Protein AF-E7C3G2-F1 (afdb_monomer_lite)

InterPro domains:
  IPR036866 Ribonuclease Z/Hydroxyacylglutathione hydrolase-like [G3DSA:3.60.15.10] (1-138)
  IPR036866 Ribonuclease Z/Hydroxyacylglutathione hydrolase-like [SSF56281] (2-126)
  IPR052533 Exodeoxyribonuclease WalJ/YycJ-like [PTHR47619] (2-128)

pLDDT: mean 89.15, std 15.75, range [31.81, 98.5]

Radius of gyration: 15.75 Å; chains: 1; bounding box: 35×29×51 Å

Secondary structure (DSSP, 8-state):
--PPPPP-SSS---EEEEEE-BSSTTSB-EEEEEE-S-SS--HHHHHHHHH-SEEEEE--B-HHHHHH-SSS-HHHHHHHTSTTS--BHHHHHHHHHT-SS---SEEEEE---TTT--HHHHHHHHTTT-TTEEEE-TTT--EEE-

Organism: NCBI:txid723552

Foldseek 3Di:
DDQDDDDDDDDDWGWDKDWDFDVDPVTHIAMEIATWQFLDADPVNLVRQQAHQEYEYEQEADLVQLVPDPPDDPVVSCQCNDRRHGHHLVNVLVSLVVRPHGNYPAYEHDNYHPRGHDQVVSQVSCVPVDQRYWYQDPPPRDTHTD

Structure (mmCIF, N/CA/C/O backbone):
data_AF-E7C3G2-F1
#
_entry.id   AF-E7C3G2-F1
#
loop_
_atom_site.group_PDB
_atom_site.id
_atom_site.type_symbol
_atom_site.label_atom_id
_atom_site.label_alt_id
_atom_site.label_comp_id
_atom_site.label_asym_id
_atom_site.label_entity_id
_atom_site.label_seq_id
_atom_site.pdbx_PDB_ins_code
_atom_site.Cartn_x
_atom_site.Cartn_y
_atom_site.Cartn_z
_atom_site.occupancy
_atom_site.B_iso_or_equiv
_atom_site.auth_seq_id
_atom_site.auth_comp_id
_atom_site.auth_asym_id
_atom_site.auth_atom_id
_atom_site.pdbx_PDB_model_num
ATOM 1 N N . MET A 1 1 ? 5.895 5.089 20.216 1.00 38.78 1 MET A N 1
ATOM 2 C CA . MET A 1 1 ? 6.658 4.731 19.001 1.00 38.78 1 MET A CA 1
ATOM 3 C C . MET A 1 1 ? 7.238 3.346 19.215 1.00 38.78 1 MET A C 1
ATOM 5 O O . MET A 1 1 ? 8.152 3.210 20.017 1.00 38.78 1 MET A O 1
ATOM 9 N N . GLN A 1 2 ? 6.663 2.324 18.584 1.00 37.97 2 GLN A N 1
ATOM 10 C CA . GLN A 1 2 ? 7.243 0.983 18.586 1.00 37.97 2 GLN A CA 1
ATOM 11 C C . GLN A 1 2 ? 7.774 0.697 17.177 1.00 37.97 2 GLN A C 1
ATOM 13 O O . GLN A 1 2 ? 6.977 0.385 16.294 1.00 37.97 2 GLN A O 1
ATOM 18 N N . PRO A 1 3 ? 9.087 0.831 16.921 1.00 42.38 3 PRO A N 1
ATOM 19 C CA . PRO A 1 3 ? 9.657 0.220 15.730 1.00 42.38 3 PRO A CA 1
ATOM 20 C C . PRO A 1 3 ? 9.479 -1.297 15.869 1.00 42.38 3 PRO A C 1
ATOM 22 O O . PRO A 1 3 ? 9.863 -1.870 16.889 1.00 42.38 3 PRO A O 1
ATOM 25 N N . PHE A 1 4 ? 8.862 -1.950 14.888 1.00 50.28 4 PHE A N 1
ATOM 26 C CA . PHE A 1 4 ? 8.835 -3.407 14.830 1.00 50.28 4 PHE A CA 1
ATOM 27 C C . PHE A 1 4 ? 9.847 -3.856 13.781 1.00 50.28 4 PHE A C 1
ATOM 29 O O . PHE A 1 4 ? 9.861 -3.354 12.660 1.00 50.28 4 PHE A O 1
ATOM 36 N N . SER A 1 5 ? 10.724 -4.776 14.168 1.00 46.44 5 SER A N 1
ATOM 37 C CA . SER A 1 5 ? 11.719 -5.328 13.258 1.00 46.44 5 SER A CA 1
ATOM 38 C C . SER A 1 5 ? 11.072 -6.380 12.365 1.00 46.44 5 SER A C 1
ATOM 40 O O . SER A 1 5 ? 10.512 -7.363 12.853 1.00 46.44 5 SER A O 1
ATOM 42 N N . VAL A 1 6 ? 11.182 -6.180 11.057 1.00 44.19 6 VAL A N 1
ATOM 43 C CA . VAL A 1 6 ? 11.000 -7.233 10.055 1.00 44.19 6 VAL A CA 1
ATOM 44 C C . VAL A 1 6 ? 12.239 -8.152 10.127 1.00 44.19 6 VAL A C 1
ATOM 46 O O . VAL A 1 6 ? 13.333 -7.644 10.390 1.00 44.19 6 VAL A O 1
ATOM 49 N N . PRO A 1 7 ? 12.105 -9.491 10.016 1.00 36.31 7 PRO A N 1
ATOM 50 C CA . PRO A 1 7 ? 13.225 -10.413 10.212 1.00 36.31 7 PRO A CA 1
ATOM 51 C C . PRO A 1 7 ? 14.378 -10.113 9.253 1.00 36.31 7 PRO A C 1
ATOM 53 O O . PRO A 1 7 ? 14.197 -10.101 8.044 1.00 36.31 7 PRO A O 1
ATOM 56 N N . HIS A 1 8 ? 15.550 -9.877 9.833 1.00 39.25 8 HIS A N 1
ATOM 57 C CA . HIS A 1 8 ? 16.695 -9.241 9.199 1.00 39.25 8 HIS A CA 1
ATOM 58 C C . HIS A 1 8 ? 17.617 -10.281 8.539 1.00 39.25 8 HIS A C 1
ATOM 60 O O . HIS A 1 8 ? 18.254 -11.055 9.253 1.00 39.25 8 HIS A O 1
ATOM 66 N N . ASP A 1 9 ? 17.724 -10.254 7.206 1.00 34.25 9 ASP A N 1
ATOM 67 C CA . ASP A 1 9 ? 18.966 -10.545 6.470 1.00 34.25 9 ASP A CA 1
ATOM 68 C C . ASP A 1 9 ? 18.889 -9.900 5.061 1.00 34.25 9 ASP A C 1
ATOM 70 O O . ASP A 1 9 ? 18.382 -10.502 4.117 1.00 34.25 9 ASP A O 1
ATOM 74 N N . ALA A 1 10 ? 19.404 -8.660 4.964 1.00 31.81 10 ALA A N 1
ATOM 75 C CA . ALA A 1 10 ? 19.549 -7.759 3.797 1.00 31.81 10 ALA A CA 1
ATOM 76 C C . ALA A 1 10 ? 18.492 -6.640 3.599 1.00 31.81 10 ALA A C 1
ATOM 78 O O . ALA A 1 10 ? 17.342 -6.910 3.309 1.00 31.81 10 ALA A O 1
ATOM 79 N N . TYR A 1 11 ? 18.940 -5.368 3.623 1.00 35.94 11 TYR A N 1
ATOM 80 C CA . TYR A 1 11 ? 18.405 -4.235 2.826 1.00 35.94 11 TYR A CA 1
ATOM 81 C C . TYR A 1 11 ? 16.853 -4.089 2.728 1.00 35.94 11 TYR A C 1
ATOM 83 O O . TYR A 1 11 ? 16.332 -3.763 1.662 1.00 35.94 11 TYR A O 1
ATOM 91 N N . ASP A 1 12 ? 16.126 -4.323 3.828 1.00 46.31 12 ASP A N 1
ATOM 92 C CA . ASP A 1 12 ? 14.657 -4.454 3.874 1.00 46.31 12 ASP A CA 1
ATOM 93 C C . ASP A 1 12 ? 13.870 -3.115 3.901 1.00 46.31 12 ASP A C 1
ATOM 95 O O . ASP A 1 12 ? 14.341 -2.127 4.475 1.00 46.31 12 ASP A O 1
ATOM 99 N N . PRO A 1 13 ? 12.637 -3.083 3.348 1.00 53.72 13 PRO A N 1
ATOM 100 C CA . PRO A 1 13 ? 11.714 -1.947 3.405 1.00 53.72 13 PRO A CA 1
ATOM 101 C C . PRO A 1 13 ? 11.361 -1.511 4.824 1.00 53.72 13 PRO A C 1
ATOM 103 O O . PRO A 1 13 ? 11.096 -2.326 5.711 1.00 53.72 13 PRO A O 1
ATOM 106 N N . VAL A 1 14 ? 11.277 -0.196 5.025 1.00 63.62 14 VAL A N 1
ATOM 107 C CA . VAL A 1 14 ? 10.973 0.390 6.330 1.00 63.62 14 VAL A CA 1
ATOM 108 C C . VAL A 1 14 ? 9.462 0.553 6.487 1.00 63.62 14 VAL A C 1
ATOM 110 O O . VAL A 1 14 ? 8.868 1.534 6.045 1.00 63.62 14 VAL A O 1
ATOM 113 N N . GLY A 1 15 ? 8.836 -0.429 7.133 1.00 82.69 15 GLY A N 1
ATOM 114 C CA . GLY A 1 15 ? 7.472 -0.309 7.637 1.00 82.69 15 GLY A CA 1
ATOM 115 C C . GLY A 1 15 ? 7.452 0.366 9.009 1.00 82.69 15 GLY A C 1
ATOM 116 O O . GLY A 1 15 ? 8.134 -0.085 9.927 1.00 82.69 15 GLY A O 1
ATOM 117 N N . PHE A 1 16 ? 6.652 1.414 9.185 1.00 89.62 16 PHE A N 1
ATOM 118 C CA . PHE A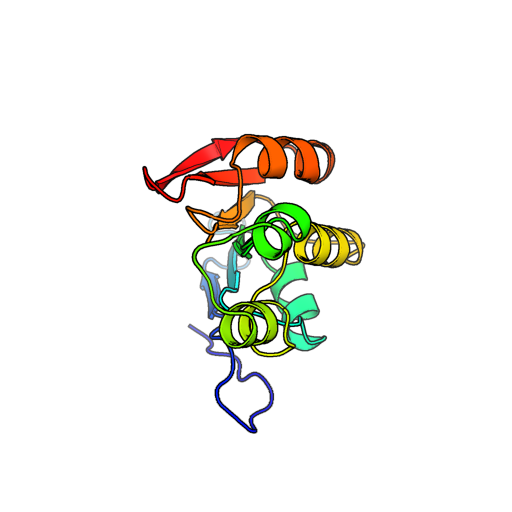 1 16 ? 6.431 2.046 10.485 1.00 89.62 16 PHE A CA 1
ATOM 119 C C . PHE A 1 16 ? 5.017 1.786 10.984 1.00 89.62 16 PHE A C 1
ATOM 121 O O . PHE A 1 16 ? 4.061 1.794 10.213 1.00 89.62 16 PHE A O 1
ATOM 128 N N . TYR A 1 17 ? 4.885 1.595 12.294 1.00 92.88 17 TYR A N 1
ATOM 129 C CA . TYR A 1 17 ? 3.594 1.481 12.953 1.00 92.88 17 TYR A CA 1
ATOM 130 C C . TYR A 1 17 ? 3.545 2.436 14.143 1.00 92.88 17 TYR A C 1
ATOM 132 O O . TYR A 1 17 ? 4.404 2.414 15.032 1.00 92.88 17 TYR A O 1
ATOM 140 N N . PHE A 1 18 ? 2.555 3.315 14.127 1.00 93.94 18 PHE A N 1
ATOM 141 C CA . PHE A 1 18 ? 2.330 4.319 15.151 1.00 93.94 18 PHE A CA 1
ATOM 142 C C . PHE A 1 18 ? 1.013 4.018 15.841 1.00 93.94 18 PHE A C 1
ATOM 144 O O . PHE A 1 18 ? 0.028 3.718 15.179 1.00 93.94 18 PHE A O 1
ATOM 151 N N . GLU A 1 19 ? 1.000 4.147 17.159 1.00 94.69 19 GLU A N 1
ATOM 152 C CA . GLU A 1 19 ? -0.206 4.055 17.973 1.00 94.69 19 GLU A CA 1
ATOM 153 C C . GLU A 1 19 ? -0.259 5.273 18.877 1.00 94.69 19 GLU A C 1
ATOM 155 O O . GLU A 1 19 ? 0.768 5.710 19.414 1.00 94.69 19 GLU A O 1
ATOM 160 N N . TRP A 1 20 ? -1.454 5.830 19.011 1.00 93.31 20 TRP A N 1
ATOM 161 C CA . TRP A 1 20 ? -1.735 6.945 19.898 1.00 93.31 20 TRP A CA 1
ATOM 162 C C . TRP A 1 20 ? -3.168 6.847 20.418 1.00 93.31 20 TRP A C 1
ATOM 164 O O . TRP A 1 20 ? -3.973 6.059 19.927 1.00 93.31 20 TRP A O 1
ATOM 174 N N . GLY A 1 21 ? -3.478 7.651 21.429 1.00 90.94 21 GLY A N 1
ATOM 175 C CA . GLY A 1 21 ? -4.741 7.544 22.151 1.00 90.94 21 GLY A CA 1
ATOM 176 C C . GLY A 1 21 ? -4.666 6.567 23.325 1.00 90.94 21 GLY A C 1
ATOM 177 O O . GLY A 1 21 ? -3.579 6.169 23.751 1.00 90.94 21 GLY A O 1
ATOM 178 N N . GLY A 1 22 ? -5.823 6.229 23.881 1.00 87.31 22 GLY A N 1
ATOM 179 C CA . GLY A 1 22 ? -5.998 5.348 25.030 1.00 87.31 22 GLY A CA 1
ATOM 180 C C . GLY A 1 22 ? -7.286 4.528 24.931 1.00 87.31 22 GLY A C 1
ATOM 181 O O . GLY A 1 22 ? -7.949 4.478 23.899 1.00 87.31 22 GLY A O 1
ATOM 182 N N . GLU A 1 23 ? -7.635 3.838 26.012 1.00 81.81 23 GLU A N 1
ATOM 183 C CA . GLU A 1 23 ? -8.823 2.969 26.051 1.00 81.81 23 GLU A CA 1
ATOM 184 C C . GLU A 1 23 ? -10.092 3.700 26.521 1.00 81.81 23 GLU A C 1
ATOM 186 O O . GLU A 1 23 ? -11.163 3.097 26.608 1.00 81.81 23 GLU A O 1
ATOM 191 N N . ASP A 1 24 ? -9.994 4.993 26.839 1.00 86.81 24 ASP A N 1
ATOM 192 C CA . ASP A 1 24 ? -11.134 5.785 27.288 1.00 86.81 24 ASP A CA 1
ATOM 193 C C . ASP A 1 24 ? -11.954 6.352 26.115 1.00 86.81 24 ASP A C 1
ATOM 195 O O . ASP A 1 24 ? -11.465 6.562 25.005 1.00 86.81 24 ASP A O 1
ATOM 199 N N . LEU A 1 25 ? -13.242 6.601 26.373 1.00 82.12 25 LEU A N 1
ATOM 200 C CA . LEU A 1 25 ? -14.203 7.050 25.359 1.00 82.12 25 LEU A CA 1
ATOM 201 C C . LEU A 1 25 ? -13.876 8.425 24.754 1.00 82.12 25 LEU A C 1
ATOM 203 O O . LEU A 1 25 ? -14.409 8.758 23.697 1.00 82.12 25 LEU A O 1
ATOM 207 N N . PHE A 1 26 ? -13.053 9.234 25.422 1.00 88.00 26 PHE A N 1
ATOM 208 C CA . PHE A 1 26 ? -12.733 10.597 24.999 1.00 88.00 26 PHE A CA 1
ATOM 209 C C . PHE A 1 26 ? -11.408 10.676 24.231 1.00 88.00 26 PHE A C 1
ATOM 211 O O . PHE A 1 26 ? -11.148 11.683 23.573 1.00 88.00 26 PHE A O 1
ATOM 218 N N . ASN A 1 27 ? -10.598 9.619 24.276 1.00 86.81 27 ASN A N 1
ATOM 219 C CA . ASN A 1 27 ? -9.321 9.505 23.594 1.00 86.81 27 ASN A CA 1
ATOM 220 C C . ASN A 1 27 ? -9.150 8.084 23.031 1.00 86.81 27 ASN A C 1
ATOM 222 O O . ASN A 1 27 ? -8.335 7.325 23.552 1.00 86.81 27 ASN A O 1
ATOM 226 N N . PRO A 1 28 ? -9.919 7.697 21.999 1.00 88.44 28 PRO A N 1
ATOM 227 C CA . PRO A 1 28 ? -9.892 6.337 21.477 1.00 88.44 28 PRO A CA 1
ATOM 228 C C . PRO A 1 28 ? -8.521 5.975 20.899 1.00 88.44 28 PRO A C 1
ATOM 230 O O . PRO A 1 28 ? -7.824 6.819 20.334 1.00 88.44 28 PRO A O 1
ATOM 233 N N . LEU A 1 29 ? -8.162 4.696 21.004 1.00 90.31 29 LEU A N 1
ATOM 234 C CA . LEU A 1 29 ? -6.956 4.147 20.397 1.00 90.31 29 LEU A CA 1
ATOM 235 C C . LEU A 1 29 ? -7.032 4.255 18.867 1.00 90.31 29 LEU A C 1
ATOM 237 O O . LEU A 1 29 ? -7.958 3.744 18.232 1.00 90.31 29 LEU A O 1
ATOM 241 N N . GLU A 1 30 ? -6.020 4.881 18.280 1.00 94.06 30 GLU A N 1
ATOM 242 C CA . GLU A 1 30 ? -5.836 5.026 16.841 1.00 94.06 30 GLU A CA 1
ATOM 243 C C . GLU A 1 30 ? -4.443 4.545 16.437 1.00 94.06 30 GLU A C 1
ATOM 245 O O . GLU A 1 30 ? -3.504 4.522 17.242 1.00 94.06 30 GLU A O 1
ATOM 250 N N . SER A 1 31 ? -4.306 4.149 15.174 1.00 96.19 31 SER A N 1
ATOM 251 C CA . SER A 1 31 ? -3.058 3.596 14.673 1.00 96.19 31 SER A CA 1
ATOM 252 C C . SER A 1 31 ? -2.817 3.900 13.200 1.00 96.19 31 SER A C 1
ATOM 254 O O . SER A 1 31 ? -3.741 4.020 12.400 1.00 96.19 31 SER A O 1
ATOM 256 N N . LEU A 1 32 ? -1.545 4.015 12.827 1.00 96.75 32 LEU A N 1
ATOM 257 C CA . LEU A 1 32 ? -1.090 4.265 11.464 1.00 96.75 32 LEU A CA 1
ATOM 258 C C . LEU A 1 32 ? -0.040 3.223 11.096 1.00 96.75 32 LEU A C 1
ATOM 260 O O . LEU A 1 32 ? 1.006 3.167 11.739 1.00 96.75 32 LEU A O 1
ATOM 264 N N . ALA A 1 33 ? -0.289 2.459 10.036 1.00 96.38 33 ALA A N 1
ATOM 265 C CA . ALA A 1 33 ? 0.737 1.678 9.358 1.00 96.38 33 ALA A CA 1
ATOM 266 C C . ALA A 1 33 ? 1.209 2.433 8.114 1.00 96.38 33 ALA A C 1
ATOM 268 O O . ALA A 1 33 ? 0.397 2.799 7.269 1.00 96.38 33 ALA A O 1
ATOM 269 N N . TRP A 1 34 ? 2.517 2.632 7.992 1.00 95.19 34 TRP A N 1
ATOM 270 C CA . TRP A 1 34 ? 3.164 3.220 6.824 1.00 95.19 34 TRP A CA 1
ATOM 271 C C . TRP A 1 34 ? 4.126 2.203 6.230 1.00 95.19 34 TRP A C 1
ATOM 273 O O . TRP A 1 34 ? 5.135 1.885 6.855 1.00 95.19 34 TRP A O 1
ATOM 283 N N . VAL A 1 35 ? 3.820 1.680 5.046 1.00 92.88 35 VAL A N 1
ATOM 284 C CA . VAL A 1 35 ? 4.581 0.605 4.398 1.00 92.88 35 VAL A CA 1
ATOM 285 C C . VAL A 1 35 ? 4.834 0.926 2.923 1.00 92.88 35 VAL A C 1
ATOM 287 O O . VAL A 1 35 ? 3.934 0.875 2.089 1.00 92.88 35 VAL A O 1
ATOM 290 N N . THR A 1 36 ? 6.080 1.257 2.594 1.00 89.69 36 THR A N 1
ATOM 291 C CA . THR A 1 36 ? 6.533 1.541 1.222 1.00 89.69 36 THR A CA 1
ATOM 292 C C . THR A 1 36 ? 7.847 0.821 0.920 1.00 89.69 36 THR A C 1
ATOM 294 O O . THR A 1 36 ? 8.497 0.312 1.833 1.00 89.69 36 THR A O 1
ATOM 297 N N . ASP A 1 37 ? 8.236 0.802 -0.357 1.00 87.19 37 ASP A N 1
ATOM 298 C CA . ASP A 1 37 ? 9.427 0.130 -0.905 1.00 87.19 37 ASP A CA 1
ATOM 299 C C . ASP A 1 37 ? 9.460 -1.398 -0.713 1.00 87.19 37 ASP A C 1
ATOM 301 O O . ASP A 1 37 ? 10.503 -2.043 -0.637 1.00 87.19 37 ASP A O 1
ATOM 305 N N . LEU A 1 38 ? 8.276 -1.983 -0.638 1.00 83.38 38 LEU A N 1
ATOM 306 C CA . LEU A 1 38 ? 7.947 -3.374 -0.435 1.00 83.38 38 LEU A CA 1
ATOM 307 C C . LEU A 1 38 ? 7.858 -4.097 -1.784 1.00 83.38 38 LEU A C 1
ATOM 309 O O . LEU A 1 38 ? 6.927 -3.884 -2.542 1.00 83.38 38 LEU A O 1
ATOM 313 N N . GLY A 1 39 ? 8.769 -5.022 -2.090 1.00 82.56 39 GLY A N 1
ATOM 314 C CA . GLY A 1 39 ? 8.626 -5.908 -3.263 1.00 82.56 39 GLY A CA 1
ATOM 315 C C . GLY A 1 39 ? 7.786 -7.163 -2.990 1.00 82.56 39 GLY A C 1
ATOM 316 O O . GLY A 1 39 ? 7.397 -7.890 -3.904 1.00 82.56 39 GLY A O 1
ATOM 317 N N . TYR A 1 40 ? 7.517 -7.444 -1.717 1.00 85.94 40 TYR A N 1
ATOM 318 C CA . TYR A 1 40 ? 6.731 -8.572 -1.227 1.00 85.94 40 TYR A CA 1
ATOM 319 C C . TYR A 1 40 ? 6.276 -8.271 0.200 1.00 85.94 40 TYR A C 1
ATOM 321 O O . TYR A 1 40 ? 7.072 -7.741 0.960 1.00 85.94 40 TYR A O 1
ATOM 329 N N . ALA A 1 41 ? 5.059 -8.661 0.590 1.00 88.31 41 ALA A N 1
ATOM 330 C CA . ALA A 1 41 ? 4.543 -8.464 1.947 1.00 88.31 41 ALA A CA 1
ATOM 331 C C . ALA A 1 41 ? 4.661 -9.741 2.808 1.00 88.31 41 ALA A C 1
ATOM 333 O O . ALA A 1 41 ? 3.883 -10.683 2.611 1.00 88.31 41 ALA A O 1
ATOM 334 N N . PRO A 1 42 ? 5.598 -9.802 3.777 1.00 88.38 42 PRO A N 1
ATOM 335 C CA . PRO A 1 42 ? 5.650 -10.872 4.769 1.00 88.38 42 PRO A CA 1
ATOM 336 C C . PRO A 1 42 ? 4.404 -10.903 5.656 1.00 88.38 42 PRO A C 1
ATOM 338 O O . PRO A 1 42 ? 3.681 -9.915 5.773 1.00 88.38 42 PRO A O 1
ATOM 341 N N . GLU A 1 43 ? 4.199 -12.021 6.352 1.00 89.00 43 GLU A N 1
ATOM 342 C CA . GLU A 1 43 ? 3.037 -12.193 7.232 1.00 89.00 43 GLU A CA 1
ATOM 343 C C . GLU A 1 43 ? 2.982 -11.136 8.342 1.00 89.00 43 GLU A C 1
ATOM 345 O O . GLU A 1 43 ? 1.936 -10.546 8.580 1.00 89.00 43 GLU A O 1
ATOM 350 N N . LEU A 1 44 ? 4.134 -10.774 8.914 1.00 87.94 44 LEU A N 1
ATOM 351 C CA . LEU A 1 44 ? 4.222 -9.691 9.896 1.00 87.94 44 LEU A CA 1
ATOM 352 C C . LEU A 1 44 ? 3.709 -8.348 9.347 1.00 87.94 44 LEU A C 1
ATOM 354 O O . LEU A 1 44 ? 3.068 -7.590 10.070 1.00 87.94 44 LEU A O 1
ATOM 358 N N . VAL A 1 45 ? 3.965 -8.046 8.068 1.00 90.81 45 VAL A N 1
ATOM 359 C CA . VAL A 1 45 ? 3.435 -6.829 7.435 1.00 90.81 45 VAL A CA 1
ATOM 360 C C . VAL A 1 45 ? 1.919 -6.921 7.330 1.00 90.81 45 VAL A C 1
ATOM 362 O O . VAL A 1 45 ? 1.249 -5.965 7.710 1.00 90.81 45 VAL A O 1
ATOM 365 N N . LYS A 1 46 ? 1.372 -8.066 6.898 1.00 93.19 46 LYS A N 1
ATOM 366 C CA . LYS A 1 46 ? -0.084 -8.290 6.843 1.00 93.19 46 LYS A CA 1
ATOM 367 C C . LYS A 1 46 ? -0.746 -8.092 8.202 1.00 93.19 46 LYS A C 1
ATOM 369 O O . LYS A 1 46 ? -1.739 -7.376 8.295 1.00 93.19 46 LYS A O 1
ATOM 374 N N . GLU A 1 47 ? -0.173 -8.674 9.253 1.00 91.81 47 GLU A N 1
ATOM 375 C CA . GLU A 1 47 ? -0.669 -8.538 10.624 1.00 91.81 47 GLU A CA 1
ATOM 376 C C . GLU A 1 47 ? -0.699 -7.071 11.071 1.00 91.81 47 GLU A C 1
ATOM 378 O O . GLU A 1 47 ? -1.701 -6.607 11.618 1.00 91.81 47 GLU A O 1
ATOM 383 N N . LYS A 1 48 ? 0.378 -6.319 10.806 1.00 92.75 48 LYS A N 1
ATOM 384 C CA . LYS A 1 48 ? 0.483 -4.907 11.197 1.00 92.75 48 LYS A CA 1
ATOM 385 C C . LYS A 1 48 ? -0.461 -4.008 10.418 1.00 92.75 48 LYS A C 1
ATOM 387 O O . LYS A 1 48 ? -1.138 -3.184 11.030 1.00 92.75 48 LYS A O 1
ATOM 392 N N . ILE A 1 49 ? -0.551 -4.173 9.098 1.00 95.62 49 ILE A N 1
ATOM 393 C CA . ILE A 1 49 ? -1.486 -3.369 8.311 1.00 95.62 49 ILE A CA 1
ATOM 394 C C . ILE A 1 49 ? -2.927 -3.702 8.696 1.00 95.62 49 ILE A C 1
ATOM 396 O O . ILE A 1 49 ? -3.706 -2.775 8.860 1.00 95.62 49 ILE A O 1
ATOM 400 N N . ALA A 1 50 ? -3.285 -4.967 8.947 1.00 96.00 50 ALA A N 1
ATOM 401 C CA . ALA A 1 50 ? -4.646 -5.349 9.339 1.00 96.00 50 ALA A CA 1
ATOM 402 C C . ALA A 1 50 ? -5.117 -4.685 10.649 1.00 96.00 50 ALA A C 1
ATOM 404 O O . ALA A 1 50 ? -6.304 -4.393 10.805 1.00 96.00 50 ALA A O 1
ATOM 405 N N . GLN A 1 51 ? -4.197 -4.433 11.586 1.00 95.00 51 GLN A N 1
ATOM 406 C CA . GLN A 1 51 ? -4.487 -3.800 12.878 1.00 95.00 51 GLN A CA 1
ATOM 407 C C . GLN A 1 51 ? -4.575 -2.267 12.809 1.00 95.00 51 GLN A C 1
ATOM 409 O O . GLN A 1 51 ? -5.122 -1.653 13.729 1.00 95.00 51 GLN A O 1
ATOM 414 N N . ALA A 1 52 ? -4.062 -1.653 11.741 1.00 96.44 52 ALA A N 1
ATOM 415 C CA . ALA A 1 52 ? -4.011 -0.205 11.597 1.00 96.44 52 ALA A CA 1
ATOM 416 C C . ALA A 1 52 ? -5.395 0.409 11.333 1.00 96.44 52 ALA A C 1
ATOM 418 O O . ALA A 1 52 ? -6.174 -0.137 10.550 1.00 96.44 52 ALA A O 1
ATOM 419 N N . SER A 1 53 ? -5.689 1.573 11.921 1.00 96.69 53 SER A N 1
ATOM 420 C CA . SER A 1 53 ? -6.871 2.360 11.544 1.00 96.69 53 SER A CA 1
ATOM 421 C C . SER A 1 53 ? -6.615 3.238 10.318 1.00 96.69 53 SER A C 1
ATOM 423 O O . SER A 1 53 ? -7.514 3.444 9.506 1.00 96.69 53 SER A O 1
ATOM 425 N N . ILE A 1 54 ? -5.384 3.702 10.124 1.00 97.88 54 ILE A N 1
ATOM 426 C CA . ILE A 1 54 ? -4.933 4.388 8.915 1.00 97.88 54 ILE A CA 1
ATOM 427 C C . ILE A 1 54 ? -3.852 3.537 8.258 1.00 97.88 54 ILE A C 1
ATOM 429 O O . ILE A 1 54 ? -2.857 3.184 8.889 1.00 97.88 54 ILE A O 1
ATOM 433 N N . LEU A 1 55 ? -4.032 3.221 6.981 1.00 97.94 55 LEU A N 1
ATOM 434 C CA . LEU A 1 55 ? -3.034 2.527 6.182 1.00 97.94 55 LEU A CA 1
ATOM 435 C C . LEU A 1 55 ? -2.465 3.469 5.129 1.00 97.94 55 LEU A C 1
ATOM 437 O O . LEU A 1 55 ? -3.205 4.074 4.364 1.00 97.94 55 LEU A O 1
ATOM 441 N N . VAL A 1 56 ? -1.147 3.545 5.062 1.00 97.56 56 VAL A N 1
ATOM 442 C CA . VAL A 1 56 ? -0.395 4.165 3.979 1.00 97.56 56 VAL A CA 1
ATOM 443 C C . VAL A 1 56 ? 0.437 3.057 3.343 1.00 97.56 56 VAL A C 1
ATOM 445 O O . VAL A 1 56 ? 1.298 2.480 4.006 1.00 97.56 56 VAL A O 1
ATOM 448 N N . ILE A 1 57 ? 0.144 2.714 2.091 1.00 96.12 57 ILE A N 1
ATOM 449 C CA . ILE A 1 57 ? 0.769 1.587 1.394 1.00 96.12 57 ILE A CA 1
ATOM 450 C C . ILE A 1 57 ? 1.117 1.946 -0.042 1.00 96.12 57 ILE A C 1
ATOM 452 O O . ILE A 1 57 ? 0.419 2.734 -0.678 1.00 96.12 57 ILE A O 1
ATOM 456 N N . GLU A 1 58 ? 2.198 1.381 -0.571 1.00 94.31 58 GLU A N 1
ATOM 457 C CA . GLU A 1 58 ? 2.549 1.644 -1.960 1.00 94.31 58 GLU A CA 1
ATOM 458 C C . GLU A 1 58 ? 1.616 0.972 -2.975 1.00 94.31 58 GLU A C 1
ATOM 460 O O . GLU A 1 58 ? 1.161 -0.156 -2.787 1.00 94.31 58 GLU A O 1
ATOM 465 N N . ALA A 1 59 ? 1.425 1.636 -4.110 1.00 96.44 59 ALA A N 1
ATOM 466 C CA . ALA A 1 59 ? 0.915 1.054 -5.348 1.00 96.44 59 ALA A CA 1
ATOM 467 C C . ALA A 1 59 ? 1.807 1.570 -6.482 1.00 96.44 59 ALA A C 1
ATOM 469 O O . ALA A 1 59 ? 1.507 2.561 -7.142 1.00 96.44 59 ALA A O 1
ATOM 470 N N . ASN A 1 60 ? 2.997 0.983 -6.619 1.00 96.88 60 ASN A N 1
ATOM 471 C CA . ASN A 1 60 ? 4.105 1.656 -7.289 1.00 96.88 60 ASN A CA 1
ATOM 472 C C . ASN A 1 60 ? 3.938 1.719 -8.805 1.00 96.88 60 ASN A C 1
ATOM 474 O O . ASN A 1 60 ? 4.143 2.768 -9.409 1.00 96.88 60 ASN A O 1
ATOM 478 N N . HIS A 1 61 ? 3.573 0.613 -9.444 1.00 97.62 61 HIS A N 1
ATOM 479 C CA . HIS A 1 61 ? 3.572 0.544 -10.901 1.00 97.62 61 HIS A CA 1
ATOM 480 C C . HIS A 1 61 ? 2.436 -0.308 -11.460 1.00 97.62 61 HIS A C 1
ATOM 482 O O . HIS A 1 61 ? 1.985 -1.285 -10.858 1.00 97.62 61 HIS A O 1
ATOM 488 N N . CYS A 1 62 ? 2.051 0.019 -12.692 1.00 97.75 62 CYS A N 1
ATOM 489 C CA . CYS A 1 62 ? 1.283 -0.857 -13.559 1.00 97.75 62 CYS A CA 1
ATOM 490 C C . CYS A 1 62 ? 2.252 -1.796 -14.306 1.00 97.75 62 CYS A C 1
ATOM 492 O O . CYS A 1 62 ? 3.091 -1.310 -15.077 1.00 97.75 62 CYS A O 1
ATOM 494 N N . PRO A 1 63 ? 2.148 -3.134 -14.152 1.00 94.81 63 PRO A N 1
ATOM 495 C CA . PRO A 1 63 ? 3.079 -4.080 -14.776 1.00 94.81 63 PRO A CA 1
ATOM 496 C C . PRO A 1 63 ? 3.201 -3.909 -16.293 1.00 94.81 63 PRO A C 1
ATOM 498 O O . PRO A 1 63 ? 4.303 -3.931 -16.835 1.00 94.81 63 PRO A O 1
ATOM 501 N N . ARG A 1 64 ? 2.079 -3.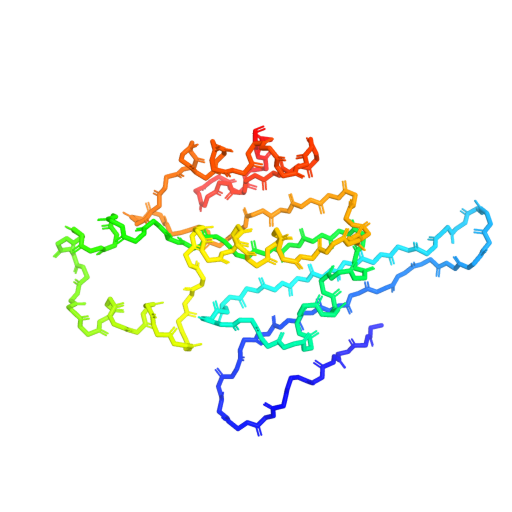647 -16.980 1.00 95.81 64 ARG A N 1
ATOM 502 C CA . ARG A 1 64 ? 2.054 -3.444 -18.438 1.00 95.81 64 ARG A CA 1
ATOM 503 C C . ARG A 1 64 ? 2.764 -2.161 -18.872 1.00 95.81 64 ARG A C 1
ATOM 505 O O . ARG A 1 64 ? 3.388 -2.142 -19.931 1.00 95.81 64 ARG A O 1
ATOM 512 N N . MET A 1 65 ? 2.661 -1.088 -18.087 1.00 97.25 65 MET A N 1
ATOM 513 C CA . MET A 1 65 ? 3.362 0.167 -18.378 1.00 97.25 65 MET A CA 1
ATOM 514 C C . MET A 1 65 ? 4.864 0.014 -18.140 1.00 97.25 65 MET A C 1
ATOM 516 O O . MET A 1 65 ? 5.657 0.415 -18.988 1.00 97.25 65 MET A O 1
ATOM 520 N N . LEU A 1 66 ? 5.253 -0.633 -17.036 1.00 96.94 66 LEU A N 1
ATOM 521 C CA . LEU A 1 66 ? 6.654 -0.918 -16.731 1.00 96.94 66 LEU A CA 1
ATOM 522 C C . LEU A 1 66 ? 7.307 -1.802 -17.803 1.00 96.94 66 LEU A C 1
ATOM 524 O O . LEU A 1 66 ? 8.428 -1.535 -18.236 1.00 96.94 66 LEU A O 1
ATOM 528 N N . GLU A 1 67 ? 6.605 -2.835 -18.269 1.00 95.31 67 GLU A N 1
ATOM 529 C CA . GLU A 1 67 ? 7.083 -3.714 -19.337 1.00 95.31 67 GLU A CA 1
ATOM 530 C C . GLU A 1 67 ? 7.359 -2.932 -20.630 1.00 95.31 67 GLU A C 1
ATOM 532 O O . GLU A 1 67 ? 8.424 -3.090 -21.232 1.00 95.31 67 GLU A O 1
ATOM 537 N N . ARG A 1 68 ? 6.452 -2.026 -21.013 1.00 96.06 68 ARG A N 1
ATOM 538 C CA . ARG A 1 68 ? 6.536 -1.227 -22.247 1.00 96.06 68 ARG A CA 1
ATOM 539 C C . ARG A 1 68 ? 7.461 -0.014 -22.163 1.00 96.06 68 ARG A C 1
ATOM 541 O O . ARG A 1 68 ? 7.764 0.573 -23.198 1.00 96.06 68 ARG A O 1
ATOM 548 N N . ASP A 1 69 ? 7.914 0.368 -20.973 1.00 96.38 69 ASP A N 1
ATOM 549 C CA . ASP A 1 69 ? 8.751 1.554 -20.799 1.00 96.38 69 ASP A CA 1
ATOM 550 C C . ASP A 1 69 ? 10.091 1.424 -21.543 1.00 96.38 69 ASP A C 1
ATOM 552 O O . ASP A 1 69 ? 10.926 0.587 -21.207 1.00 96.38 69 ASP A O 1
ATOM 556 N N . ALA A 1 70 ? 10.323 2.260 -22.552 1.00 94.50 70 ALA A N 1
ATOM 557 C CA . ALA A 1 70 ? 11.557 2.227 -23.336 1.00 94.50 70 ALA A CA 1
ATOM 558 C C . ALA A 1 70 ? 12.745 2.902 -22.625 1.00 94.50 70 ALA A C 1
ATOM 560 O O . ALA A 1 70 ? 13.886 2.713 -23.042 1.00 94.50 70 ALA A O 1
ATOM 561 N N . LYS A 1 71 ? 12.498 3.693 -21.568 1.00 95.06 71 LYS A N 1
ATOM 562 C CA . LYS A 1 71 ? 13.543 4.459 -20.871 1.00 95.06 71 LYS A CA 1
ATOM 563 C C . LYS A 1 71 ? 14.342 3.590 -19.899 1.00 95.06 71 LYS A C 1
ATOM 565 O O . LYS A 1 71 ? 15.560 3.736 -19.806 1.00 95.06 71 LYS A O 1
ATOM 570 N N . ARG A 1 72 ? 13.676 2.704 -19.147 1.00 94.06 72 ARG A N 1
ATOM 571 C CA . ARG A 1 72 ? 14.335 1.851 -18.146 1.00 94.06 72 ARG A CA 1
ATOM 572 C C . ARG A 1 72 ? 15.001 0.634 -18.802 1.00 94.06 72 ARG A C 1
ATOM 574 O O . ARG A 1 72 ? 14.329 -0.120 -19.510 1.00 94.06 72 ARG A O 1
ATOM 581 N N . PRO A 1 73 ? 16.290 0.364 -18.522 1.00 95.31 73 PRO A N 1
ATOM 582 C CA . PRO A 1 73 ? 16.935 -0.861 -18.975 1.00 95.31 73 PRO A CA 1
ATOM 583 C C . PRO A 1 73 ? 16.290 -2.089 -18.323 1.00 95.31 73 PRO A C 1
ATOM 585 O O . PRO A 1 73 ? 15.761 -2.019 -17.210 1.00 95.31 73 PRO A O 1
ATOM 588 N N . TRP A 1 74 ? 16.388 -3.238 -18.993 1.00 94.19 74 TRP A N 1
ATOM 589 C CA . TRP A 1 74 ? 15.800 -4.496 -18.520 1.00 94.19 74 TRP A CA 1
ATOM 590 C C . TRP A 1 74 ? 16.218 -4.859 -17.088 1.00 94.19 74 TRP A C 1
ATOM 592 O O . TRP A 1 74 ? 15.377 -5.224 -16.272 1.00 94.19 74 TRP A O 1
ATOM 602 N N . SER A 1 75 ? 17.493 -4.665 -16.743 1.00 94.81 75 SER A N 1
ATOM 603 C CA . SER A 1 75 ? 18.012 -4.930 -15.397 1.00 94.81 75 SER A CA 1
ATOM 604 C C . SER A 1 75 ? 17.312 -4.114 -14.303 1.00 94.81 75 SER A C 1
ATOM 606 O O . SER A 1 75 ? 17.104 -4.621 -13.203 1.00 94.81 75 SER A O 1
ATOM 608 N N . LEU A 1 76 ? 16.912 -2.871 -14.591 1.00 93.69 76 LEU A N 1
ATOM 609 C CA . LEU A 1 76 ? 16.166 -2.039 -13.649 1.00 93.69 76 LEU A CA 1
ATOM 610 C C . LEU A 1 76 ? 14.713 -2.505 -13.526 1.00 93.69 76 LEU A C 1
ATOM 612 O O . LEU A 1 76 ? 14.205 -2.602 -12.412 1.00 93.69 76 LEU A O 1
ATOM 616 N N . LYS A 1 77 ? 14.066 -2.867 -14.641 1.00 95.00 77 LYS A N 1
ATOM 617 C CA . LYS A 1 77 ? 12.712 -3.448 -14.612 1.00 95.00 77 LYS A CA 1
ATOM 618 C C . LYS A 1 77 ? 12.673 -4.727 -13.775 1.00 95.00 77 LYS A C 1
ATOM 620 O O . LYS A 1 77 ? 11.785 -4.884 -12.947 1.00 95.00 77 LYS A O 1
ATOM 625 N N . GLN A 1 78 ? 13.672 -5.599 -13.924 1.00 93.62 78 GLN A N 1
ATOM 626 C CA . GLN A 1 78 ? 13.788 -6.818 -13.119 1.00 93.62 78 GLN A CA 1
ATOM 627 C C . GLN A 1 78 ? 13.954 -6.532 -11.624 1.00 93.62 78 GLN A C 1
ATOM 629 O O . GLN A 1 78 ? 13.408 -7.268 -10.808 1.00 93.62 78 GLN A O 1
ATOM 634 N N . ARG A 1 79 ? 14.687 -5.474 -11.253 1.00 91.94 79 ARG A N 1
ATOM 635 C CA . ARG A 1 79 ? 14.806 -5.059 -9.847 1.00 91.94 79 ARG A CA 1
ATOM 636 C C . ARG A 1 79 ? 13.471 -4.577 -9.290 1.00 91.94 79 ARG A C 1
ATOM 638 O O . ARG A 1 79 ? 13.095 -5.028 -8.219 1.00 91.94 79 ARG A O 1
ATOM 645 N N . ILE A 1 80 ? 12.744 -3.739 -10.036 1.00 92.50 80 ILE A N 1
ATOM 646 C CA . ILE A 1 80 ? 11.420 -3.226 -9.636 1.00 92.50 80 ILE A CA 1
ATOM 647 C C . ILE A 1 80 ? 10.413 -4.370 -9.449 1.00 92.50 80 ILE A C 1
ATOM 649 O O . ILE A 1 80 ? 9.659 -4.362 -8.485 1.00 92.50 80 ILE A O 1
ATOM 653 N N . LEU A 1 81 ? 10.424 -5.363 -10.342 1.00 92.06 81 LEU A N 1
ATOM 654 C CA . LEU A 1 81 ? 9.533 -6.529 -10.286 1.00 92.06 81 LEU A CA 1
ATOM 655 C C . LEU A 1 81 ? 9.954 -7.586 -9.248 1.00 92.06 81 LEU A C 1
ATOM 657 O O . LEU A 1 81 ? 9.222 -8.545 -9.012 1.00 92.06 81 LEU A O 1
ATOM 661 N N . GLY A 1 82 ? 11.161 -7.476 -8.693 1.00 87.19 82 GLY A N 1
ATOM 662 C CA . GLY A 1 82 ? 11.717 -8.463 -7.775 1.00 87.19 82 GLY A CA 1
ATOM 663 C C . GLY A 1 82 ? 11.136 -8.368 -6.363 1.00 87.19 82 GLY A C 1
ATOM 664 O O . GLY A 1 82 ? 10.514 -7.382 -5.986 1.00 87.19 82 GLY A O 1
ATOM 665 N N . ARG A 1 83 ? 11.430 -9.374 -5.529 1.00 84.44 83 ARG A N 1
ATOM 666 C CA . ARG A 1 83 ? 11.008 -9.414 -4.110 1.00 84.44 83 ARG A CA 1
ATOM 667 C C . ARG A 1 83 ? 11.530 -8.246 -3.262 1.00 84.44 83 ARG A C 1
ATOM 669 O O . ARG A 1 83 ? 10.918 -7.931 -2.253 1.00 84.44 83 ARG A O 1
ATOM 676 N N . HIS A 1 84 ? 12.632 -7.629 -3.683 1.00 82.19 84 HIS A N 1
ATOM 677 C CA . HIS A 1 84 ? 13.227 -6.435 -3.063 1.00 82.19 84 HIS A CA 1
ATOM 678 C C . HIS A 1 84 ? 12.949 -5.161 -3.883 1.00 82.19 84 HIS A C 1
ATOM 680 O O . HIS A 1 84 ? 13.687 -4.187 -3.787 1.00 82.19 84 HIS A O 1
ATOM 686 N N . GLY A 1 85 ? 11.980 -5.228 -4.798 1.00 90.00 85 GLY A N 1
ATOM 687 C CA . GLY A 1 85 ? 11.530 -4.114 -5.618 1.00 90.00 85 GLY A CA 1
ATOM 688 C C . GLY A 1 85 ? 10.327 -3.430 -4.989 1.00 90.00 85 GLY A C 1
ATOM 689 O O . GLY A 1 85 ? 10.362 -3.052 -3.827 1.00 90.00 85 GLY A O 1
ATOM 690 N N . HIS A 1 86 ? 9.255 -3.305 -5.765 1.00 94.00 86 HIS A N 1
ATOM 691 C CA . HIS A 1 86 ? 8.058 -2.570 -5.374 1.00 94.00 86 HIS A CA 1
ATOM 692 C C . HIS A 1 86 ? 6.788 -3.355 -5.687 1.00 94.00 86 HIS A C 1
ATOM 694 O O . HIS A 1 86 ? 6.715 -4.052 -6.706 1.00 94.00 86 HIS A O 1
ATOM 700 N N . LEU A 1 87 ? 5.747 -3.187 -4.875 1.00 95.00 87 LEU A N 1
ATOM 701 C CA . LEU A 1 87 ? 4.451 -3.784 -5.150 1.00 95.00 87 LEU A CA 1
ATOM 702 C C . LEU A 1 87 ? 3.834 -3.078 -6.357 1.00 95.00 87 LEU A C 1
ATOM 704 O O . LEU A 1 87 ? 3.748 -1.850 -6.439 1.00 95.00 87 LEU A O 1
ATOM 708 N N . SER A 1 88 ? 3.383 -3.878 -7.317 1.00 97.25 88 SER A N 1
ATOM 709 C CA . SER A 1 88 ? 2.510 -3.383 -8.378 1.00 97.25 88 SER A CA 1
ATOM 710 C C . SER A 1 88 ? 1.124 -3.051 -7.823 1.00 97.25 88 SER A C 1
ATOM 712 O O . SER A 1 88 ? 0.721 -3.610 -6.804 1.00 97.25 88 SER A O 1
ATOM 714 N N . ASN A 1 89 ? 0.351 -2.235 -8.542 1.00 97.81 89 ASN A N 1
ATOM 715 C CA . ASN A 1 89 ? -1.035 -1.914 -8.170 1.00 97.81 89 ASN A CA 1
ATOM 716 C C . ASN A 1 89 ? -1.855 -3.183 -7.881 1.00 97.81 89 ASN A C 1
ATOM 718 O O . ASN A 1 89 ? -2.536 -3.274 -6.866 1.00 97.81 89 ASN A O 1
ATOM 722 N N . GLY A 1 90 ? -1.738 -4.187 -8.757 1.00 97.31 90 GLY A N 1
ATOM 723 C CA . GLY A 1 90 ? -2.438 -5.459 -8.597 1.00 97.31 90 GLY A CA 1
ATOM 724 C C . GLY A 1 90 ? -1.947 -6.249 -7.385 1.00 97.31 90 GLY A C 1
ATOM 725 O O . GLY A 1 90 ? -2.759 -6.764 -6.632 1.00 97.31 90 GLY A O 1
ATOM 726 N N . ALA A 1 91 ? -0.633 -6.303 -7.148 1.00 96.62 91 ALA A N 1
ATOM 727 C CA . ALA A 1 91 ? -0.086 -7.010 -5.989 1.00 96.62 91 ALA A CA 1
ATOM 728 C C . ALA A 1 91 ? -0.523 -6.369 -4.661 1.00 96.62 91 ALA A C 1
ATOM 730 O O . ALA A 1 91 ? -0.865 -7.088 -3.724 1.00 96.62 91 ALA A O 1
ATOM 731 N N . THR A 1 92 ? -0.563 -5.035 -4.595 1.00 97.38 92 THR A N 1
ATOM 732 C CA . THR A 1 92 ? -1.119 -4.305 -3.450 1.00 97.38 92 THR A CA 1
ATOM 733 C C . THR A 1 92 ? -2.605 -4.607 -3.282 1.00 97.38 92 THR A C 1
ATOM 735 O O . THR A 1 92 ? -3.029 -4.935 -2.181 1.00 97.38 92 THR A O 1
ATOM 738 N N . LEU A 1 93 ? -3.405 -4.564 -4.351 1.00 97.69 93 LEU A N 1
ATOM 739 C CA . LEU A 1 93 ? -4.838 -4.855 -4.261 1.00 97.69 93 LEU A CA 1
ATOM 740 C C . LEU A 1 93 ? -5.113 -6.279 -3.754 1.00 97.69 93 LEU A C 1
ATOM 742 O O . LEU A 1 93 ? -5.932 -6.458 -2.856 1.00 97.69 93 LEU A O 1
ATOM 746 N N . GLU A 1 94 ? -4.411 -7.278 -4.291 1.00 97.00 94 GLU A N 1
ATOM 747 C CA . GLU A 1 94 ? -4.534 -8.676 -3.857 1.00 97.00 94 GLU A CA 1
ATOM 748 C C . GLU A 1 94 ? -4.127 -8.855 -2.390 1.00 97.00 94 GLU A C 1
ATOM 750 O O . GLU A 1 94 ? -4.814 -9.534 -1.626 1.00 97.00 94 GLU A O 1
ATOM 755 N N . LEU A 1 95 ? -3.047 -8.193 -1.963 1.00 96.06 95 LEU A N 1
ATOM 756 C CA . LEU A 1 95 ? -2.635 -8.165 -0.562 1.00 96.06 95 LEU A CA 1
ATOM 757 C C . LEU A 1 95 ? -3.752 -7.619 0.334 1.00 96.06 95 LEU A C 1
ATOM 759 O O . LEU A 1 95 ? -4.084 -8.252 1.336 1.00 96.06 95 LEU A O 1
ATOM 763 N N . LEU A 1 96 ? -4.345 -6.478 -0.023 1.00 97.06 96 LEU A N 1
ATOM 764 C CA . LEU A 1 96 ? -5.390 -5.857 0.790 1.00 97.06 96 LEU A CA 1
ATOM 765 C C . LEU A 1 96 ? -6.673 -6.699 0.813 1.00 97.06 96 LEU A C 1
ATOM 767 O O . LEU A 1 96 ? -7.259 -6.875 1.877 1.00 97.06 96 LEU A O 1
ATOM 771 N N . LYS A 1 97 ? -7.062 -7.292 -0.323 1.00 96.62 97 LYS A N 1
ATOM 772 C CA . LYS A 1 97 ? -8.213 -8.206 -0.416 1.00 96.62 97 LYS A CA 1
ATOM 773 C C . LYS A 1 97 ? -8.026 -9.502 0.373 1.00 96.62 97 LYS A C 1
ATOM 775 O O . LYS A 1 97 ? -9.011 -10.092 0.801 1.00 96.62 97 LYS A O 1
ATOM 780 N N . SER A 1 98 ? -6.786 -9.942 0.589 1.00 96.12 98 SER A N 1
ATOM 781 C CA . SER A 1 98 ? -6.503 -11.147 1.380 1.00 96.12 98 SER A CA 1
ATOM 782 C C . SER A 1 98 ? -6.754 -10.982 2.886 1.00 96.12 98 SER A C 1
ATOM 784 O O . SER A 1 98 ? -6.741 -11.967 3.622 1.00 96.12 98 SER A O 1
ATOM 786 N N . ILE A 1 99 ? -6.983 -9.753 3.362 1.00 95.94 99 ILE A N 1
ATOM 787 C CA . ILE A 1 99 ? -7.203 -9.446 4.776 1.00 95.94 99 ILE A CA 1
ATOM 788 C C . ILE A 1 99 ? -8.710 -9.399 5.043 1.00 95.94 99 ILE A C 1
ATOM 790 O O . ILE A 1 99 ? -9.394 -8.460 4.655 1.00 95.94 99 ILE A O 1
ATOM 794 N N . GLU A 1 100 ? -9.236 -10.408 5.740 1.00 90.25 100 GLU A N 1
ATOM 795 C CA . GLU A 1 100 ? -10.688 -10.581 5.919 1.00 90.25 100 GLU A CA 1
ATOM 796 C C . GLU A 1 100 ? -11.337 -9.568 6.880 1.00 90.25 100 GLU A C 1
ATOM 798 O O . GLU A 1 100 ? -12.545 -9.339 6.814 1.00 90.25 100 GLU A O 1
ATOM 803 N N . LYS A 1 101 ? -10.572 -8.995 7.822 1.00 92.06 101 LYS A N 1
ATOM 804 C CA . LYS A 1 101 ? -11.093 -8.117 8.892 1.00 92.06 101 LYS A CA 1
ATOM 805 C C . LYS A 1 101 ? -10.137 -6.966 9.228 1.00 92.06 101 LYS A C 1
ATOM 807 O O . LYS A 1 101 ? -9.646 -6.896 10.359 1.00 92.06 101 LYS A O 1
ATOM 812 N N . PRO A 1 102 ? -9.832 -6.081 8.267 1.00 95.56 102 PRO A N 1
ATOM 813 C CA . PRO A 1 102 ? -8.976 -4.942 8.541 1.00 95.56 102 PRO A CA 1
ATOM 814 C C . PRO A 1 102 ? -9.686 -3.931 9.448 1.00 95.56 102 PRO A C 1
ATOM 816 O O . PRO A 1 102 ? -10.910 -3.800 9.424 1.00 95.56 102 PRO A O 1
ATOM 819 N N . ARG A 1 103 ? -8.910 -3.171 10.224 1.00 95.88 103 ARG A N 1
ATOM 820 C CA . ARG A 1 103 ? -9.406 -2.026 11.008 1.00 95.88 103 ARG A CA 1
ATOM 821 C C . ARG A 1 103 ? -9.360 -0.699 10.243 1.00 95.88 103 ARG A C 1
ATOM 823 O O . ARG A 1 103 ? -9.615 0.347 10.842 1.00 95.88 103 ARG A O 1
ATOM 830 N N . TRP A 1 104 ? -9.043 -0.737 8.947 1.00 96.88 104 TRP A N 1
ATOM 831 C CA . TRP A 1 104 ? -8.849 0.450 8.119 1.00 96.88 104 TRP A CA 1
ATOM 832 C C . TRP A 1 104 ? -10.095 1.330 8.102 1.00 96.88 104 TRP A C 1
ATOM 834 O O . TRP A 1 104 ? -11.157 0.937 7.630 1.00 96.88 104 TRP A O 1
ATOM 844 N N . LYS A 1 105 ? -9.924 2.553 8.586 1.00 96.38 105 LYS A N 1
ATOM 845 C CA . LYS A 1 105 ? -10.833 3.681 8.400 1.00 96.38 105 LYS A CA 1
ATOM 846 C C . LYS A 1 105 ? -10.421 4.518 7.198 1.00 96.38 105 LYS A C 1
ATOM 848 O O . LYS A 1 105 ? -11.273 5.152 6.602 1.00 96.38 105 LYS A O 1
ATOM 853 N N . LYS A 1 106 ? -9.121 4.569 6.883 1.00 98.06 106 LYS A N 1
ATOM 854 C CA . LYS A 1 106 ? -8.571 5.281 5.722 1.00 98.06 106 LYS A CA 1
ATOM 855 C C . LYS A 1 106 ? -7.415 4.512 5.110 1.00 98.06 106 LYS A C 1
ATOM 857 O O . LYS A 1 106 ? -6.579 3.982 5.845 1.00 98.06 106 LYS A O 1
ATOM 862 N N . ILE A 1 107 ? -7.345 4.511 3.785 1.00 98.50 107 ILE A N 1
ATOM 863 C CA . ILE A 1 107 ? -6.262 3.891 3.021 1.00 98.50 107 ILE A CA 1
ATOM 864 C C . ILE A 1 107 ? -5.679 4.935 2.071 1.00 98.50 107 ILE A C 1
ATOM 866 O O . ILE A 1 107 ? -6.411 5.558 1.312 1.00 98.50 107 ILE A O 1
ATOM 870 N N . PHE A 1 108 ? -4.364 5.114 2.094 1.00 98.44 108 PHE A N 1
ATOM 871 C CA . PHE A 1 108 ? -3.625 5.984 1.188 1.00 98.44 108 PHE A CA 1
ATOM 872 C C . PHE A 1 108 ? -2.694 5.136 0.327 1.00 98.44 108 PHE A C 1
ATOM 874 O O . PHE A 1 108 ? -1.730 4.551 0.822 1.00 98.44 108 PHE A O 1
ATOM 881 N N . LEU A 1 109 ? -2.991 5.084 -0.966 1.00 98.19 109 LEU A N 1
ATOM 882 C CA . LEU A 1 109 ? -2.182 4.455 -1.998 1.00 9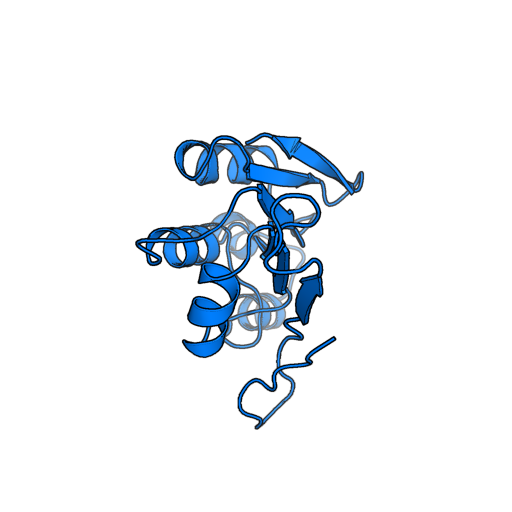8.19 109 LEU A CA 1
ATOM 883 C C . LEU A 1 109 ? -1.124 5.464 -2.434 1.00 98.19 109 LEU A C 1
ATOM 885 O O . LEU A 1 109 ? -1.443 6.481 -3.051 1.00 98.19 109 LEU A O 1
ATOM 889 N N . MET A 1 110 ? 0.128 5.216 -2.067 1.00 95.56 110 MET A N 1
ATOM 890 C CA . MET A 1 110 ? 1.221 6.162 -2.268 1.00 95.56 110 MET A CA 1
ATOM 891 C C . MET A 1 110 ? 2.388 5.572 -3.060 1.00 95.56 110 MET A C 1
ATOM 893 O O . MET A 1 110 ? 2.351 4.429 -3.512 1.00 95.56 110 MET A O 1
ATOM 897 N N . HIS A 1 111 ? 3.450 6.366 -3.222 1.00 94.56 111 HIS A N 1
ATOM 898 C CA . HIS A 1 111 ? 4.693 5.930 -3.861 1.00 94.56 111 HIS A CA 1
ATOM 899 C C . HIS A 1 111 ? 4.486 5.446 -5.315 1.00 94.56 111 HIS A C 1
ATOM 901 O O . HIS A 1 111 ? 5.171 4.547 -5.805 1.00 94.56 111 HIS A O 1
ATOM 907 N N . LEU A 1 112 ? 3.528 6.061 -6.017 1.00 97.06 112 LEU A N 1
ATOM 908 C CA . LEU A 1 112 ? 3.250 5.807 -7.426 1.00 97.06 112 LEU A CA 1
ATOM 909 C C . LEU A 1 112 ? 4.439 6.252 -8.294 1.00 97.06 112 LEU A C 1
ATOM 911 O O . LEU A 1 112 ? 4.977 7.352 -8.159 1.00 97.06 112 LEU A O 1
ATOM 915 N N . SER A 1 113 ? 4.824 5.408 -9.244 1.00 95.81 113 SER A N 1
ATOM 916 C CA . SER A 1 113 ? 5.802 5.729 -10.275 1.00 95.81 113 SER A CA 1
ATOM 917 C C . SER A 1 113 ? 5.228 6.750 -11.249 1.00 95.81 113 SER A C 1
ATOM 919 O O . SER A 1 113 ? 4.216 6.494 -11.894 1.00 95.81 113 SER A O 1
ATOM 921 N N . LYS A 1 114 ? 5.924 7.877 -11.424 1.00 94.44 114 LYS A N 1
ATOM 922 C CA . LYS A 1 114 ? 5.517 8.943 -12.356 1.00 94.44 114 LYS A CA 1
ATOM 923 C C . LYS A 1 114 ? 5.473 8.511 -13.821 1.00 94.44 114 LYS A C 1
ATOM 925 O O . LYS A 1 114 ? 4.703 9.066 -14.590 1.00 94.44 114 LYS A O 1
ATOM 930 N N . ASP A 1 115 ? 6.325 7.566 -14.222 1.00 94.44 115 ASP A N 1
ATOM 931 C CA . ASP A 1 115 ? 6.414 7.134 -15.626 1.00 94.44 115 ASP A CA 1
ATOM 932 C C . ASP A 1 115 ? 5.725 5.790 -15.893 1.00 94.44 115 ASP A C 1
ATOM 934 O O . ASP A 1 115 ? 5.409 5.475 -17.038 1.00 94.44 115 ASP A O 1
ATOM 938 N N . CYS A 1 116 ? 5.588 4.942 -14.870 1.00 97.06 116 CYS A N 1
ATOM 939 C CA . CYS A 1 116 ? 5.103 3.565 -15.024 1.00 97.06 116 CYS A CA 1
ATOM 940 C C . CYS A 1 116 ? 3.819 3.305 -14.244 1.00 97.06 116 CYS A C 1
ATOM 942 O O . CYS A 1 116 ? 3.523 2.156 -13.909 1.00 97.06 116 CYS A O 1
ATOM 944 N N . ASN A 1 117 ? 3.069 4.358 -13.952 1.00 97.50 117 ASN A N 1
ATOM 945 C CA . ASN A 1 117 ? 1.764 4.266 -13.336 1.00 97.50 117 ASN A CA 1
ATOM 946 C C . ASN A 1 117 ? 0.845 5.369 -13.860 1.00 97.50 117 ASN A C 1
ATOM 948 O O . ASN A 1 117 ? 1.296 6.294 -14.533 1.00 97.50 117 ASN A O 1
ATOM 952 N N . ASP A 1 118 ? -0.434 5.237 -13.549 1.00 97.25 118 ASP A N 1
ATOM 953 C CA . ASP A 1 118 ? -1.477 6.179 -13.915 1.00 97.25 118 ASP A CA 1
ATOM 954 C C . ASP A 1 118 ? -2.449 6.299 -12.737 1.00 97.25 118 ASP A C 1
ATOM 956 O O . ASP A 1 118 ? -2.869 5.286 -12.172 1.00 97.25 118 ASP A O 1
ATOM 960 N N . VAL A 1 119 ? -2.734 7.534 -12.317 1.00 97.44 119 VAL A N 1
ATOM 961 C CA . VAL A 1 119 ? -3.540 7.803 -11.119 1.00 97.44 119 VAL A CA 1
ATOM 962 C C . VAL A 1 119 ? -4.959 7.277 -11.295 1.00 97.44 119 VAL A C 1
ATOM 964 O O . VAL A 1 119 ? -5.460 6.615 -10.389 1.00 97.44 119 VAL A O 1
ATOM 967 N N . ASP A 1 120 ? -5.582 7.496 -12.453 1.00 97.31 120 ASP A N 1
ATOM 968 C CA . ASP A 1 120 ? -6.952 7.048 -12.708 1.00 97.31 120 ASP A CA 1
ATOM 969 C C . ASP A 1 120 ? -7.031 5.518 -12.771 1.00 97.31 120 ASP A C 1
ATOM 971 O O . ASP A 1 120 ? -7.930 4.926 -12.182 1.00 97.31 120 ASP A O 1
ATOM 975 N N . LEU A 1 121 ? -6.024 4.849 -13.346 1.00 96.75 121 LEU A N 1
ATOM 976 C CA . LEU A 1 121 ? -5.940 3.385 -13.313 1.00 96.75 121 LEU A CA 1
ATOM 977 C C . LEU A 1 121 ? -5.866 2.835 -11.882 1.00 96.75 121 LEU A C 1
ATOM 979 O O . LEU A 1 121 ? -6.461 1.792 -11.590 1.00 96.75 121 LEU A O 1
ATOM 983 N N . VAL A 1 122 ? -5.119 3.494 -10.989 1.00 97.88 122 VAL A N 1
ATOM 984 C CA . VAL A 1 122 ? -5.081 3.110 -9.570 1.00 97.88 122 VAL A CA 1
ATOM 985 C C . VAL A 1 122 ? -6.438 3.376 -8.923 1.00 97.88 122 VAL A C 1
ATOM 987 O O . VAL A 1 122 ? -6.943 2.501 -8.230 1.00 97.88 122 VAL A O 1
ATOM 990 N N . ARG A 1 123 ? -7.065 4.526 -9.178 1.00 97.50 123 ARG A N 1
ATOM 991 C CA . ARG A 1 123 ? -8.389 4.845 -8.626 1.00 97.50 123 ARG A CA 1
ATOM 992 C C . ARG A 1 123 ? -9.422 3.788 -9.006 1.00 97.50 123 ARG A C 1
ATOM 994 O O . ARG A 1 123 ? -9.999 3.161 -8.121 1.00 97.50 123 ARG A O 1
ATOM 1001 N N . ASP A 1 124 ? -9.532 3.486 -10.294 1.00 97.31 124 ASP A N 1
ATOM 1002 C CA . ASP A 1 124 ? -10.454 2.476 -10.815 1.00 97.31 124 ASP A CA 1
ATOM 1003 C C . ASP A 1 124 ? -10.188 1.083 -10.224 1.00 97.31 124 ASP A C 1
ATOM 1005 O O . ASP A 1 124 ? -11.116 0.359 -9.868 1.00 97.31 124 ASP A O 1
ATOM 1009 N N . SER A 1 125 ? -8.914 0.699 -10.074 1.00 97.25 125 SER A N 1
ATOM 1010 C CA . SER A 1 125 ? -8.547 -0.627 -9.552 1.00 97.25 125 SER A CA 1
ATOM 1011 C C . SER A 1 125 ? -8.921 -0.819 -8.077 1.00 97.25 125 SER A C 1
ATOM 1013 O O . SER A 1 125 ? -9.134 -1.953 -7.645 1.00 97.25 125 SER A O 1
ATOM 1015 N N . PHE A 1 126 ? -8.979 0.264 -7.296 1.00 97.81 126 PHE A N 1
ATOM 1016 C CA . PHE A 1 126 ? -9.204 0.227 -5.848 1.00 97.81 126 PHE A CA 1
ATOM 1017 C C . PHE A 1 126 ? -10.578 0.770 -5.419 1.00 97.81 126 PHE A C 1
ATOM 1019 O O . PHE A 1 126 ? -10.894 0.697 -4.233 1.00 97.81 126 PHE A O 1
ATOM 1026 N N . ALA A 1 127 ? -11.415 1.230 -6.354 1.00 95.50 127 ALA A N 1
ATOM 1027 C CA . ALA A 1 127 ? -12.724 1.837 -6.084 1.00 95.50 127 ALA A CA 1
ATOM 1028 C C . ALA A 1 127 ? -13.670 0.961 -5.239 1.00 95.50 127 ALA A C 1
ATOM 1030 O O . ALA A 1 127 ? -14.465 1.467 -4.451 1.00 95.50 127 ALA A O 1
ATOM 1031 N N . GLU A 1 128 ? -13.578 -0.365 -5.368 1.00 94.62 128 GLU A N 1
ATOM 1032 C CA . GLU A 1 128 ? -14.422 -1.307 -4.619 1.00 94.62 128 GLU A CA 1
ATOM 1033 C C . GLU A 1 128 ? -13.831 -1.733 -3.263 1.00 94.62 128 GLU A C 1
ATOM 1035 O O . GLU A 1 128 ? -14.454 -2.515 -2.546 1.00 94.62 128 GLU A O 1
ATOM 1040 N N . LEU A 1 129 ? -12.627 -1.272 -2.898 1.00 93.94 129 LEU A N 1
ATOM 1041 C CA . LEU A 1 129 ? -11.959 -1.717 -1.672 1.00 93.94 129 LEU A CA 1
ATOM 1042 C C . LEU A 1 129 ? -12.595 -1.107 -0.415 1.00 93.94 129 LEU A C 1
ATOM 1044 O O . LEU A 1 129 ? -12.896 -1.820 0.540 1.00 93.94 129 LEU A O 1
ATOM 1048 N N . SER A 1 130 ? -12.751 0.216 -0.400 1.00 92.06 130 SER A N 1
ATOM 1049 C CA . SER A 1 130 ? -13.352 0.986 0.694 1.00 92.06 130 SER A CA 1
ATOM 1050 C C . SER A 1 130 ? -13.636 2.416 0.215 1.00 92.06 130 SER A C 1
ATOM 1052 O O . SER A 1 130 ? -12.787 2.969 -0.488 1.00 92.06 130 SER A O 1
ATOM 1054 N N . PRO A 1 131 ? -14.757 3.048 0.620 1.00 89.75 131 PRO A N 1
ATOM 1055 C CA . PRO A 1 131 ? -15.077 4.431 0.246 1.00 89.75 131 PRO A CA 1
ATOM 1056 C C . PRO A 1 131 ? -14.057 5.465 0.755 1.00 89.75 131 PRO A C 1
ATOM 1058 O O . PRO A 1 131 ? -13.965 6.555 0.201 1.00 89.75 131 PRO A O 1
ATOM 1061 N N . ASP A 1 132 ? -13.278 5.128 1.786 1.00 97.12 132 ASP A N 1
ATOM 1062 C CA . ASP A 1 132 ? -12.233 5.982 2.361 1.00 97.12 132 ASP A CA 1
ATOM 1063 C C . ASP A 1 132 ? -10.828 5.591 1.855 1.00 97.12 132 ASP A C 1
ATOM 1065 O O . ASP A 1 132 ? -9.848 5.553 2.611 1.00 97.12 132 ASP A O 1
ATOM 1069 N N . THR A 1 133 ? -10.730 5.269 0.562 1.00 98.25 133 THR A N 1
ATOM 1070 C CA . THR A 1 133 ? -9.462 5.004 -0.131 1.00 98.25 133 THR A CA 1
ATOM 1071 C C . THR A 1 133 ? -9.058 6.215 -0.964 1.00 98.25 133 THR A C 1
ATOM 1073 O O . THR A 1 133 ? -9.866 6.794 -1.687 1.00 98.25 133 THR A O 1
ATOM 1076 N N . TYR A 1 134 ? -7.788 6.599 -0.875 1.00 98.44 134 TYR A N 1
ATOM 1077 C CA . TYR A 1 134 ? -7.228 7.762 -1.551 1.00 98.44 134 TYR A CA 1
ATOM 1078 C C . TYR A 1 134 ? -5.960 7.377 -2.306 1.00 98.44 134 TYR A C 1
ATOM 1080 O O . TYR A 1 134 ? -5.084 6.711 -1.761 1.00 98.44 134 TYR A O 1
ATOM 1088 N N . VAL A 1 135 ? -5.826 7.848 -3.537 1.00 98.31 135 VAL A N 1
ATOM 1089 C CA . VAL A 1 135 ? -4.592 7.804 -4.319 1.00 98.31 135 VAL A CA 1
ATOM 1090 C C . VAL A 1 135 ? -3.835 9.106 -4.112 1.00 98.31 135 VAL A C 1
ATOM 1092 O O . VAL A 1 135 ? -4.388 10.183 -4.309 1.00 98.31 135 VAL A O 1
ATOM 1095 N N . VAL A 1 136 ? -2.571 9.019 -3.706 1.00 97.88 136 VAL A N 1
ATOM 1096 C CA . VAL A 1 136 ? -1.699 10.188 -3.569 1.00 97.88 136 VAL A CA 1
ATOM 1097 C C . VAL A 1 136 ? -1.014 10.441 -4.906 1.00 97.88 136 VAL A C 1
ATOM 1099 O O . VAL A 1 136 ? -0.178 9.642 -5.338 1.00 97.88 136 VAL A O 1
ATOM 1102 N N . ASP A 1 137 ? -1.362 11.548 -5.560 1.00 96.56 137 ASP A N 1
ATOM 1103 C CA . ASP A 1 137 ? -0.781 11.923 -6.847 1.00 96.56 137 ASP A CA 1
ATOM 1104 C C . ASP A 1 137 ? 0.741 12.123 -6.701 1.00 96.56 137 ASP A C 1
ATOM 1106 O O . ASP A 1 137 ? 1.194 12.903 -5.854 1.00 96.56 137 ASP A O 1
ATOM 1110 N N . PRO A 1 138 ? 1.575 11.442 -7.507 1.00 94.81 138 PRO A N 1
ATOM 1111 C CA . PRO A 1 138 ? 3.024 11.492 -7.332 1.00 94.81 138 PRO A CA 1
ATOM 1112 C C . PRO A 1 138 ? 3.639 12.843 -7.736 1.00 94.81 138 PRO A C 1
ATOM 1114 O O . PRO A 1 138 ? 4.802 13.116 -7.421 1.00 94.81 138 PRO A O 1
ATOM 1117 N N . SER A 1 139 ? 2.906 13.683 -8.464 1.00 95.31 139 SER A N 1
ATOM 1118 C CA . SER A 1 139 ? 3.339 14.992 -8.955 1.00 95.31 139 SER A CA 1
ATOM 1119 C C . SER A 1 139 ? 2.897 16.136 -8.049 1.00 95.31 139 SER A C 1
ATOM 1121 O O . SER A 1 139 ? 3.701 17.039 -7.820 1.00 95.31 139 SER A O 1
ATOM 1123 N N . THR A 1 140 ? 1.667 16.102 -7.530 1.00 95.94 140 THR A N 1
ATOM 1124 C CA . THR A 1 140 ? 1.097 17.181 -6.702 1.00 95.94 140 THR A CA 1
ATOM 1125 C C . THR A 1 140 ? 1.082 16.868 -5.206 1.00 95.94 140 THR A C 1
ATOM 1127 O O . THR A 1 140 ? 0.950 17.790 -4.405 1.00 95.94 140 THR A O 1
ATOM 1130 N N . ALA A 1 141 ? 1.253 15.597 -4.822 1.00 94.38 141 ALA A N 1
ATOM 1131 C CA . ALA A 1 141 ? 1.063 15.084 -3.462 1.00 94.38 141 ALA A CA 1
ATOM 1132 C C . ALA A 1 141 ? -0.366 15.260 -2.908 1.00 94.38 141 ALA A C 1
ATOM 1134 O O . ALA A 1 141 ? -0.593 15.096 -1.708 1.00 94.38 141 ALA A O 1
ATOM 1135 N N . GLU A 1 142 ? -1.338 15.568 -3.769 1.00 96.88 142 GLU A N 1
ATOM 1136 C CA . GLU A 1 142 ? -2.746 15.633 -3.389 1.00 96.88 142 GLU A CA 1
ATOM 1137 C C . GLU A 1 142 ? -3.321 14.226 -3.194 1.00 96.88 142 GLU A C 1
ATOM 1139 O O . GLU A 1 142 ? -3.015 13.302 -3.947 1.00 96.88 142 GLU A O 1
ATOM 1144 N N . ALA A 1 143 ? -4.169 14.065 -2.176 1.00 97.06 143 ALA A N 1
ATOM 1145 C CA . ALA A 1 143 ? -4.902 12.830 -1.926 1.00 97.06 143 ALA A CA 1
ATOM 1146 C C . ALA A 1 143 ? -6.252 12.874 -2.654 1.00 97.06 143 ALA A C 1
ATOM 1148 O O . ALA A 1 143 ? -7.139 13.648 -2.292 1.00 97.06 143 ALA A O 1
ATOM 1149 N N . ILE A 1 144 ? -6.400 12.033 -3.671 1.00 96.88 144 ILE A N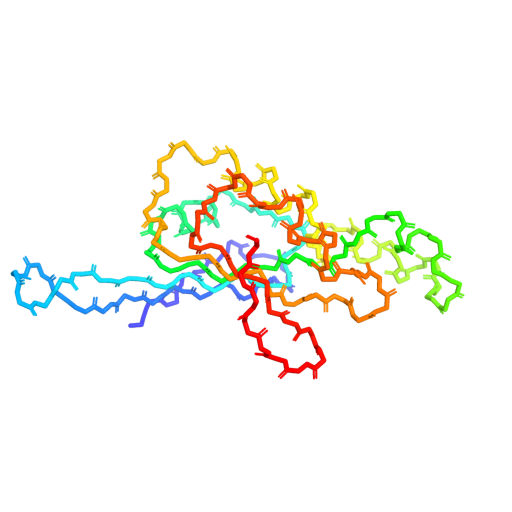 1
ATOM 1150 C CA . ILE A 1 144 ? -7.563 11.968 -4.554 1.00 96.88 144 ILE A CA 1
ATOM 1151 C C . ILE A 1 144 ? -8.377 10.725 -4.175 1.00 96.88 144 ILE A C 1
ATOM 1153 O O . ILE A 1 144 ? -7.810 9.635 -4.163 1.00 96.88 144 ILE A O 1
ATOM 1157 N N . PRO A 1 145 ? -9.675 10.833 -3.849 1.00 96.88 145 PRO A N 1
ATOM 1158 C CA . PRO A 1 145 ? -10.490 9.658 -3.538 1.00 96.88 1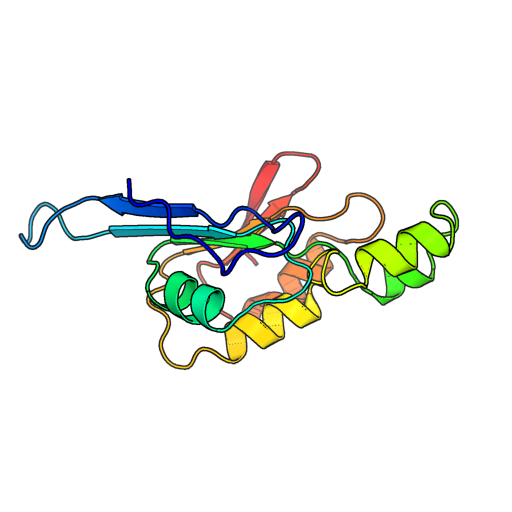45 PRO A CA 1
ATOM 1159 C C . PRO A 1 145 ? -10.570 8.712 -4.744 1.00 96.88 145 PRO A C 1
ATOM 1161 O O . PRO A 1 145 ? -10.613 9.182 -5.884 1.00 96.88 145 PRO A O 1
ATOM 1164 N N . THR A 1 146 ? -10.567 7.398 -4.503 1.00 92.19 146 THR A N 1
ATOM 1165 C CA . THR A 1 146 ? -10.781 6.387 -5.556 1.00 92.19 146 THR A CA 1
ATOM 1166 C C . THR A 1 146 ? -12.173 6.532 -6.145 1.00 92.19 146 THR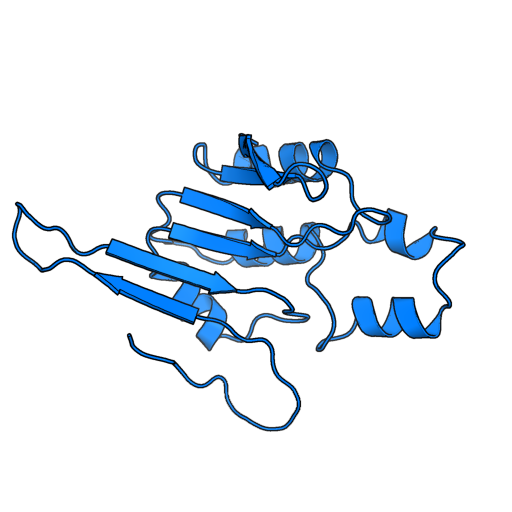 A C 1
ATOM 1168 O O . THR A 1 146 ? -13.142 6.386 -5.368 1.00 92.19 146 THR A O 1
#

Sequence (146 aa):
MQPFSVPHDAYDPVGFYFEWGGEDLFNPLESLAWVTDLGYAPELVKEKIAQASILVIEANHCPRMLERDAKRPWSLKQRILGRHGHLSNGATLELLKSIEKPRWKKIFLMHLSKDCNDVDLVRDSFAELSPDTYVVDPSTAEAIPT